Protein AF-A0A377BLM4-F1 (afdb_monomer_lite)

Foldseek 3Di:
DQDDCDDLVNDPPRDDDDDDDDDDDFDQFDCPVVVVVLVVVLVVVLVPDVVSVVVVVVSVVCVVCVVCPVPDDPDPVVVVVVVVVVQVVVLVVQQVVCVVVVHDRDPGPVVDDPPDDDDDVVVVSVVVSVVSSVVCCVVPPGDGGDDDD

Secondary structure (DSSP, 8-state):
----S-SGGGSTTPPPP---PPP----S---TTTHHHHHHHHHHHHTT-HHHHHHHHHHHHHHHHGGGTT-----HHHHHHHHHHHHHHHHHHHHHHHHHHTPPPPSSGGGS-TTPPPP-HHHHHHHHHHHHHHHHHHHSPPPPPPPP-

pLDDT: mean 85.93, std 12.19, range [35.53, 95.88]

InterPro domains:
  IPR020992 Tail specific protease, C-terminal [PF11818] (4-134)

Radius of gyration: 22.83 Å; chains: 1; bounding box: 49×52×57 Å

Structure (mmCIF, N/CA/C/O backbone):
data_AF-A0A377BLM4-F1
#
_entry.id   AF-A0A377BLM4-F1
#
loop_
_atom_site.group_PDB
_atom_site.id
_atom_site.type_symbol
_atom_site.label_atom_id
_atom_site.label_alt_id
_atom_site.label_comp_id
_atom_site.label_asym_id
_atom_site.label_entity_id
_atom_site.label_seq_id
_atom_site.pdbx_PDB_ins_code
_atom_site.Cartn_x
_atom_site.Cartn_y
_atom_site.Cartn_z
_atom_site.occupancy
_atom_site.B_iso_or_equiv
_atom_site.auth_seq_id
_atom_site.auth_comp_id
_atom_site.auth_asym_id
_atom_site.auth_atom_id
_atom_site.pdbx_PDB_model_num
ATOM 1 N N . MET A 1 1 ? -7.729 -13.837 -8.076 1.00 35.53 1 MET A N 1
ATOM 2 C CA . MET A 1 1 ? -6.977 -14.165 -6.842 1.00 35.53 1 MET A CA 1
ATOM 3 C C . MET A 1 1 ? -5.563 -13.573 -6.933 1.00 35.53 1 MET A C 1
ATOM 5 O O . MET A 1 1 ? -4.773 -14.020 -7.760 1.00 35.53 1 MET A O 1
ATOM 9 N N . LYS A 1 2 ? -5.269 -12.500 -6.180 1.00 42.66 2 LYS A N 1
ATOM 10 C CA . LYS A 1 2 ? -3.973 -11.782 -6.184 1.00 42.66 2 LYS A CA 1
ATOM 11 C C . LYS A 1 2 ? -2.863 -12.707 -5.643 1.00 42.66 2 LYS A C 1
ATOM 13 O O . LYS A 1 2 ? -2.827 -12.991 -4.448 1.00 42.66 2 LYS A O 1
ATOM 18 N N . LYS A 1 3 ? -1.975 -13.226 -6.501 1.00 48.44 3 LYS A N 1
ATOM 19 C CA . LYS A 1 3 ? -0.894 -14.145 -6.089 1.00 48.44 3 LYS A CA 1
ATOM 20 C C . LYS A 1 3 ? 0.294 -13.365 -5.496 1.00 48.44 3 LYS A C 1
ATOM 22 O O . LYS A 1 3 ? 1.266 -13.095 -6.196 1.00 48.44 3 LYS A O 1
ATOM 27 N N . ARG A 1 4 ? 0.243 -13.030 -4.197 1.00 60.12 4 ARG A N 1
ATOM 28 C CA . ARG A 1 4 ? 1.479 -12.872 -3.391 1.00 60.12 4 ARG A CA 1
ATOM 29 C C . ARG A 1 4 ? 2.261 -14.187 -3.508 1.00 60.12 4 ARG A C 1
ATOM 31 O O . ARG A 1 4 ? 1.607 -15.211 -3.532 1.00 60.12 4 ARG A O 1
ATOM 38 N N . LYS A 1 5 ? 3.594 -14.177 -3.623 1.00 59.72 5 LYS A N 1
ATOM 39 C CA . LYS A 1 5 ? 4.438 -15.391 -3.787 1.00 59.72 5 LYS A CA 1
ATOM 40 C C . LYS A 1 5 ? 5.220 -15.770 -2.519 1.00 59.72 5 LYS A C 1
ATOM 42 O O . LYS A 1 5 ? 6.204 -16.486 -2.592 1.00 59.72 5 LYS A O 1
ATOM 47 N N . ARG A 1 6 ? 4.829 -15.197 -1.381 1.00 64.75 6 ARG A N 1
ATOM 48 C CA . ARG A 1 6 ? 5.429 -15.422 -0.063 1.00 64.75 6 ARG A CA 1
ATOM 49 C C . ARG A 1 6 ? 4.307 -15.656 0.940 1.00 64.75 6 ARG A C 1
ATOM 51 O O . ARG A 1 6 ? 3.298 -14.943 0.874 1.00 64.75 6 ARG A O 1
ATOM 58 N N . GLY A 1 7 ? 4.498 -16.625 1.824 1.00 81.38 7 GLY A N 1
ATOM 59 C CA . GLY A 1 7 ? 3.554 -17.040 2.859 1.00 81.38 7 GLY A CA 1
ATOM 60 C C . GLY A 1 7 ? 3.468 -18.561 2.941 1.00 81.38 7 GLY A C 1
ATOM 61 O O . GLY A 1 7 ? 3.694 -19.228 1.939 1.00 81.38 7 GLY A O 1
ATOM 62 N N . GLU A 1 8 ? 3.087 -19.069 4.110 1.00 83.06 8 GLU A N 1
ATOM 63 C CA . GLU A 1 8 ? 3.039 -20.498 4.461 1.00 83.06 8 GLU A CA 1
ATOM 64 C C . GLU A 1 8 ? 2.342 -21.372 3.408 1.00 83.06 8 GLU A C 1
ATOM 66 O O . GLU A 1 8 ? 2.814 -22.446 3.071 1.00 83.06 8 GLU A O 1
ATOM 71 N N . LYS A 1 9 ? 1.299 -20.849 2.756 1.00 83.62 9 LYS A N 1
ATOM 72 C CA . LYS A 1 9 ? 0.590 -21.528 1.658 1.00 83.62 9 LYS A CA 1
ATOM 73 C C . LYS A 1 9 ? 1.419 -21.843 0.395 1.00 83.62 9 LYS A C 1
ATOM 75 O O . LYS A 1 9 ? 0.869 -22.425 -0.535 1.00 83.62 9 LYS A O 1
ATOM 80 N N . PHE A 1 10 ? 2.648 -21.338 0.281 1.00 81.44 10 PHE A N 1
ATOM 81 C CA . PHE A 1 10 ? 3.560 -21.591 -0.845 1.00 81.44 10 PHE A CA 1
ATOM 82 C C . PHE A 1 10 ? 4.774 -22.429 -0.457 1.00 81.44 10 PHE A C 1
ATOM 84 O O . PHE A 1 10 ? 5.587 -22.709 -1.333 1.00 81.44 10 PHE A O 1
ATOM 91 N N . GLU A 1 11 ? 4.911 -22.773 0.822 1.00 83.69 11 GLU A N 1
ATOM 92 C CA . GLU A 1 11 ? 5.970 -23.661 1.281 1.00 83.69 11 GLU A CA 1
ATOM 93 C C . GLU A 1 11 ? 5.622 -25.108 0.930 1.00 83.69 11 GLU A C 1
ATOM 95 O O . GLU A 1 11 ? 4.450 -25.505 0.898 1.00 83.69 11 GLU A O 1
ATOM 100 N N . ASP A 1 12 ? 6.653 -25.900 0.658 1.00 82.88 12 ASP A N 1
ATOM 101 C CA . ASP A 1 12 ? 6.478 -27.306 0.327 1.00 82.88 12 ASP A CA 1
ATOM 102 C C . ASP A 1 12 ? 5.963 -28.080 1.548 1.00 82.88 12 ASP A C 1
ATOM 104 O O . ASP A 1 12 ? 6.474 -27.944 2.659 1.00 82.88 12 ASP A O 1
ATOM 108 N N . ASN A 1 13 ? 4.953 -28.928 1.327 1.00 85.44 13 ASN A N 1
ATOM 109 C CA . ASN A 1 13 ? 4.297 -29.738 2.361 1.00 85.44 13 ASN A CA 1
ATOM 110 C C . ASN A 1 13 ? 3.667 -28.931 3.514 1.00 85.44 13 ASN A C 1
ATOM 112 O O . ASN A 1 13 ? 3.535 -29.448 4.624 1.00 85.44 13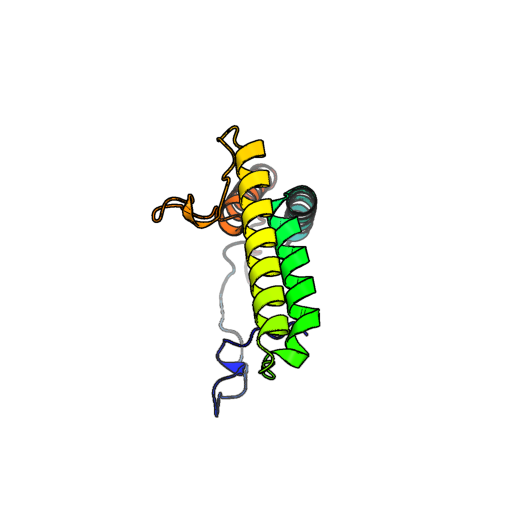 ASN A O 1
ATOM 116 N N . ALA A 1 14 ? 3.245 -27.689 3.259 1.00 88.94 14 ALA A N 1
ATOM 117 C CA . ALA A 1 14 ? 2.427 -26.944 4.210 1.00 88.94 14 ALA A CA 1
ATOM 118 C C . ALA A 1 14 ? 1.140 -27.721 4.543 1.00 88.94 14 ALA A C 1
ATOM 120 O O . ALA A 1 14 ? 0.436 -28.197 3.646 1.00 88.94 14 ALA A O 1
ATOM 121 N N . LEU A 1 15 ? 0.839 -27.857 5.837 1.00 90.12 15 LEU A N 1
ATOM 122 C CA . LEU A 1 15 ? -0.367 -28.545 6.292 1.00 90.12 15 LEU A CA 1
ATOM 123 C C . LEU A 1 15 ? -1.624 -27.792 5.828 1.00 90.12 15 LEU A C 1
ATOM 125 O O . LEU A 1 15 ? -1.610 -26.558 5.739 1.00 90.12 15 LEU A O 1
ATOM 129 N N . PRO A 1 16 ? -2.724 -28.507 5.526 1.00 91.12 16 PRO A N 1
ATOM 130 C CA . PRO A 1 16 ? -3.987 -27.851 5.242 1.00 91.12 16 PRO A CA 1
ATOM 131 C C . PRO A 1 16 ? -4.451 -27.077 6.475 1.00 91.12 16 PRO A C 1
ATOM 133 O O . PRO A 1 16 ? -4.251 -27.498 7.613 1.00 91.12 16 PRO A O 1
ATOM 136 N N . TRP A 1 17 ? -5.095 -25.942 6.229 1.00 94.38 17 TRP A N 1
ATOM 137 C CA . TRP A 1 17 ? -5.802 -25.234 7.284 1.00 94.38 17 TRP A CA 1
ATOM 138 C C . TRP A 1 17 ? -6.970 -26.095 7.777 1.00 94.38 17 TRP A C 1
ATOM 140 O O . TRP A 1 17 ? -7.721 -26.628 6.959 1.00 94.38 17 TRP A O 1
ATOM 150 N N . ASP A 1 18 ? -7.118 -26.197 9.095 1.00 93.62 18 ASP A N 1
ATOM 151 C CA . ASP A 1 18 ? -8.226 -26.881 9.761 1.00 93.62 18 ASP A CA 1
ATOM 152 C C . ASP A 1 18 ? -8.733 -26.025 10.933 1.00 93.62 18 ASP A C 1
ATOM 154 O O . ASP A 1 18 ? -8.063 -25.083 11.372 1.00 93.62 18 ASP A O 1
ATOM 158 N N . SER A 1 19 ? -9.926 -26.332 11.431 1.00 94.44 19 SER A N 1
ATOM 159 C CA . SER A 1 19 ? -10.585 -25.610 12.517 1.00 94.44 19 SER A CA 1
ATOM 160 C C . SER A 1 19 ? -11.095 -26.556 13.595 1.00 94.44 19 SER A C 1
ATOM 162 O O . SER A 1 19 ? -11.621 -27.622 13.295 1.00 94.44 19 SER A O 1
ATOM 164 N N . ILE A 1 20 ? -11.002 -26.117 14.848 1.00 93.88 20 ILE A N 1
ATOM 165 C CA . ILE A 1 20 ? -11.559 -26.796 16.023 1.00 93.88 20 ILE A CA 1
ATOM 166 C C . ILE A 1 20 ? -12.667 -25.944 16.651 1.00 93.88 20 ILE A C 1
ATOM 168 O O . ILE A 1 20 ? -12.821 -24.768 16.303 1.00 93.88 20 ILE A O 1
ATOM 172 N N . ASP A 1 21 ? -13.412 -26.521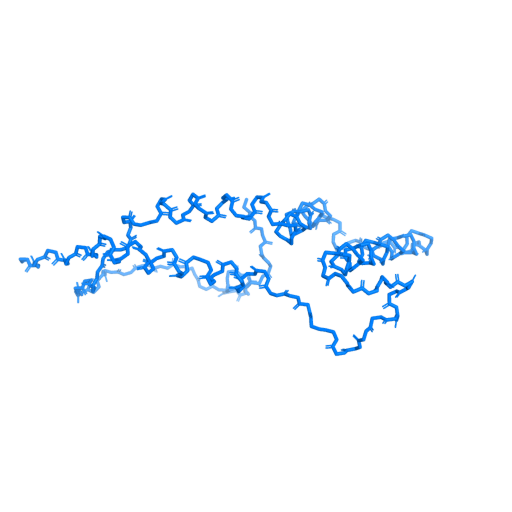 17.594 1.00 94.75 21 ASP A N 1
ATOM 173 C CA . ASP A 1 21 ? -14.439 -25.799 18.345 1.00 94.75 21 ASP A CA 1
ATOM 174 C C . ASP A 1 21 ? -13.866 -24.552 19.034 1.00 94.75 21 ASP A C 1
ATOM 176 O O . ASP A 1 21 ? -12.751 -24.548 19.566 1.00 94.75 21 ASP A O 1
ATOM 180 N N . ALA A 1 22 ? -14.642 -23.468 19.015 1.00 94.44 22 ALA A N 1
ATOM 181 C CA . ALA A 1 22 ? -14.227 -22.201 19.594 1.00 94.44 22 ALA A CA 1
ATOM 182 C C . ALA A 1 22 ? -14.093 -22.304 21.120 1.00 94.44 22 ALA A C 1
ATOM 184 O O . ALA A 1 22 ? -14.942 -22.877 21.802 1.00 94.44 22 ALA A O 1
ATOM 185 N N . ALA A 1 23 ? -13.050 -21.679 21.665 1.00 93.50 23 ALA A N 1
ATOM 186 C CA . ALA A 1 23 ? -12.916 -21.523 23.106 1.00 93.50 23 ALA A CA 1
ATOM 187 C C . ALA A 1 23 ? -14.007 -20.594 23.664 1.00 93.50 23 ALA A C 1
ATOM 189 O O . ALA A 1 23 ? -14.500 -19.701 22.974 1.00 93.50 23 ALA A O 1
ATOM 190 N N . THR A 1 24 ? -14.337 -20.751 24.944 1.00 94.38 24 THR A N 1
ATOM 191 C CA . THR A 1 24 ? -15.194 -19.796 25.653 1.00 94.38 24 THR A CA 1
ATOM 192 C C . THR A 1 24 ? -14.398 -18.526 25.954 1.00 94.38 24 THR A C 1
ATOM 194 O O . THR A 1 24 ? -13.455 -18.554 26.743 1.00 94.38 24 THR A O 1
ATOM 197 N N . TYR A 1 25 ? -14.774 -17.403 25.343 1.00 91.62 25 TYR A N 1
ATOM 198 C CA . TYR A 1 25 ? -14.197 -16.084 25.610 1.00 91.62 25 TYR A CA 1
ATOM 199 C C . TYR A 1 25 ? -15.279 -15.003 25.561 1.00 91.62 25 TYR A C 1
ATOM 201 O O . TYR A 1 25 ? -16.330 -15.179 24.945 1.00 91.62 25 TYR A O 1
ATOM 209 N N . VAL A 1 26 ? -15.004 -13.863 26.192 1.00 90.75 26 VAL A N 1
ATOM 210 C CA . VAL A 1 26 ? -15.844 -12.664 26.105 1.00 90.75 26 VAL A CA 1
ATOM 211 C C . VAL A 1 26 ? -15.092 -11.637 25.266 1.00 90.75 26 VAL A C 1
ATOM 213 O O . VAL A 1 26 ? -13.915 -11.374 25.511 1.00 90.75 26 VAL A O 1
ATOM 216 N N . LYS A 1 27 ? -15.749 -11.083 24.245 1.00 89.19 27 LYS A N 1
ATOM 217 C CA . LYS A 1 27 ? -15.177 -10.005 23.422 1.00 89.19 27 LYS A CA 1
ATOM 218 C C . LYS A 1 27 ? -14.938 -8.773 24.295 1.00 89.19 27 LYS A C 1
ATOM 220 O O . LYS A 1 27 ? -15.755 -8.498 25.155 1.00 89.19 27 LYS A O 1
ATOM 225 N N . SER A 1 28 ? -13.865 -8.016 24.082 1.00 87.94 28 SER A N 1
ATOM 226 C CA . SER A 1 28 ? -13.623 -6.765 24.825 1.00 87.94 28 SER A CA 1
ATOM 227 C C . SER A 1 28 ? -14.422 -5.574 24.283 1.00 87.94 28 SER A C 1
ATOM 229 O O . SER A 1 28 ? -14.665 -4.616 25.010 1.00 87.94 28 SER A O 1
ATOM 231 N N . GLY A 1 29 ? -14.843 -5.640 23.021 1.00 82.94 29 GLY A N 1
ATOM 232 C CA . GLY A 1 29 ? -15.643 -4.630 22.341 1.00 82.94 29 GLY A CA 1
ATOM 233 C C . GLY A 1 29 ? -15.978 -5.074 20.921 1.00 82.94 29 GLY A C 1
ATOM 234 O O . GLY A 1 29 ? -15.545 -6.147 20.483 1.00 82.94 29 GLY A O 1
ATOM 235 N N . ASP A 1 30 ? -16.745 -4.248 20.213 1.00 85.44 30 ASP A N 1
ATOM 236 C CA . ASP A 1 30 ? -17.102 -4.473 18.816 1.00 85.44 30 ASP A CA 1
ATOM 237 C C . ASP A 1 30 ? -16.749 -3.258 17.948 1.00 85.44 30 ASP A C 1
ATOM 239 O O . ASP A 1 30 ? -17.192 -2.138 18.206 1.00 85.44 30 ASP A O 1
ATOM 243 N N . LEU A 1 31 ? -15.933 -3.492 16.919 1.00 87.38 31 LEU A N 1
ATOM 244 C CA . LEU A 1 31 ? -15.486 -2.481 15.961 1.00 87.38 31 LEU A CA 1
ATOM 245 C C . LEU A 1 31 ? -16.206 -2.596 14.612 1.00 87.38 31 LEU A C 1
ATOM 247 O O . LEU A 1 31 ? -16.012 -1.735 13.750 1.00 87.38 31 LEU A O 1
ATOM 251 N N . THR A 1 32 ? -17.047 -3.617 14.399 1.00 88.06 32 THR A N 1
ATOM 252 C CA . THR A 1 32 ? -17.710 -3.828 13.100 1.00 88.06 32 THR A CA 1
ATOM 253 C C . THR A 1 32 ? -18.627 -2.666 12.731 1.00 88.06 32 THR A C 1
ATOM 255 O O . THR A 1 32 ? -18.834 -2.387 11.554 1.00 88.06 32 THR A O 1
ATOM 258 N N . ALA A 1 33 ? -19.145 -1.943 13.728 1.00 87.38 33 ALA A N 1
ATOM 259 C CA . ALA A 1 33 ? -19.958 -0.749 13.516 1.00 87.38 33 ALA A CA 1
ATOM 260 C C . ALA A 1 33 ? -19.182 0.404 12.846 1.00 87.38 33 ALA A C 1
ATOM 262 O O . ALA A 1 33 ? -19.787 1.226 12.157 1.00 87.38 33 ALA A O 1
ATOM 263 N N . PHE A 1 34 ? -17.857 0.470 13.024 1.00 89.25 34 PHE A N 1
ATOM 264 C CA . PHE A 1 34 ? -17.009 1.533 12.473 1.00 89.25 34 PHE A CA 1
ATOM 265 C C . PHE A 1 34 ? -16.427 1.185 11.098 1.00 89.25 34 PHE A C 1
ATOM 267 O O . PHE A 1 34 ? -16.075 2.087 10.338 1.00 89.25 34 PHE A O 1
ATOM 274 N N . GLU A 1 35 ? -16.354 -0.105 10.750 1.00 90.94 35 GLU A N 1
ATOM 275 C CA . GLU A 1 35 ? -15.734 -0.595 9.512 1.00 90.94 35 GLU A CA 1
ATOM 276 C C . GLU A 1 35 ? -16.249 0.102 8.234 1.00 90.94 35 GLU A C 1
ATOM 278 O O . GLU A 1 35 ? -15.413 0.552 7.446 1.00 90.94 35 GLU A O 1
ATOM 283 N N . PRO A 1 36 ? -17.569 0.280 8.004 1.00 93.38 36 PRO A N 1
ATOM 284 C CA . PRO A 1 36 ? -18.052 0.879 6.758 1.00 93.38 36 PRO A CA 1
ATOM 285 C C . PRO A 1 36 ? -17.629 2.343 6.590 1.00 93.38 36 PRO A C 1
ATOM 287 O O . PRO A 1 36 ? -17.345 2.789 5.476 1.00 93.38 36 PRO A O 1
ATOM 290 N N . GLU A 1 37 ? -17.591 3.094 7.693 1.00 91.94 37 GLU A N 1
ATOM 291 C CA . GLU A 1 37 ? -17.218 4.508 7.696 1.00 91.94 37 GLU A CA 1
ATOM 292 C C . GLU A 1 37 ? -15.707 4.665 7.498 1.00 91.94 37 GLU A C 1
ATOM 294 O O . GLU A 1 37 ? -15.283 5.391 6.598 1.00 91.94 37 GLU A O 1
ATOM 299 N N . LEU A 1 38 ? -14.901 3.887 8.231 1.00 92.94 38 LEU A N 1
ATOM 300 C CA . LEU A 1 38 ? -13.445 3.846 8.061 1.00 92.94 38 LEU A CA 1
ATOM 301 C C . LEU A 1 38 ? -13.050 3.453 6.636 1.00 92.94 38 LEU A C 1
ATOM 303 O O . LEU A 1 38 ? -12.181 4.084 6.036 1.00 92.94 38 LEU A O 1
ATOM 307 N N . LEU A 1 39 ? -13.713 2.446 6.062 1.00 94.44 39 LEU A N 1
ATOM 308 C CA . LEU A 1 39 ? -13.435 1.984 4.706 1.00 94.44 39 LEU A CA 1
ATOM 309 C C . LEU A 1 39 ? -13.779 3.049 3.658 1.00 94.44 39 LEU A C 1
ATOM 311 O O . LEU A 1 39 ? -13.045 3.222 2.683 1.00 94.44 39 LEU A O 1
ATOM 315 N N . LYS A 1 40 ? -14.889 3.773 3.837 1.00 95.62 40 LYS A N 1
ATOM 316 C CA . LYS A 1 40 ? -15.286 4.860 2.937 1.00 95.62 40 LYS A CA 1
ATOM 317 C C . LYS A 1 40 ? -14.269 6.001 2.961 1.00 95.62 40 LYS A C 1
ATOM 319 O O . LYS A 1 40 ? -13.830 6.430 1.893 1.00 95.62 40 LYS A O 1
ATOM 324 N N . GLU A 1 41 ? -13.890 6.467 4.148 1.00 94.56 41 GLU A N 1
ATOM 325 C CA . GLU A 1 41 ? -12.939 7.571 4.304 1.00 94.56 41 GLU A CA 1
ATOM 326 C C . GLU A 1 41 ? -11.539 7.181 3.806 1.00 94.56 41 GLU A C 1
ATOM 328 O O . GLU A 1 41 ? -10.930 7.927 3.036 1.00 94.56 41 GLU A O 1
ATOM 333 N N . HIS A 1 42 ? -11.083 5.965 4.125 1.00 95.75 42 HIS A N 1
ATOM 334 C CA . HIS A 1 42 ? -9.853 5.385 3.584 1.00 95.75 42 HIS A CA 1
ATOM 335 C C . HIS A 1 42 ? -9.842 5.392 2.051 1.00 95.75 42 HIS A C 1
ATOM 337 O O . HIS A 1 42 ? -8.942 5.958 1.429 1.00 95.75 42 HIS A O 1
ATOM 343 N N . ASN A 1 43 ? -10.880 4.827 1.422 1.00 94.50 43 ASN A N 1
ATOM 344 C CA . ASN A 1 43 ? -10.985 4.765 -0.036 1.00 94.50 43 ASN A CA 1
ATOM 345 C C . ASN A 1 43 ? -10.989 6.161 -0.677 1.00 94.50 43 ASN A C 1
ATOM 347 O O . ASN A 1 43 ? -10.386 6.359 -1.733 1.00 94.50 43 ASN A O 1
ATOM 351 N N . ALA A 1 44 ? -11.641 7.139 -0.044 1.00 95.56 44 ALA A N 1
ATOM 352 C CA . ALA A 1 44 ? -11.670 8.514 -0.529 1.00 95.56 44 ALA A CA 1
ATOM 353 C C . ALA A 1 44 ? -10.292 9.198 -0.459 1.00 95.56 44 ALA A C 1
ATOM 355 O O . ALA A 1 44 ? -9.965 9.988 -1.352 1.00 95.56 44 ALA A O 1
ATOM 356 N N . ARG A 1 45 ? -9.483 8.895 0.566 1.00 94.69 45 ARG A N 1
ATOM 357 C CA . ARG A 1 45 ? -8.116 9.418 0.719 1.00 94.69 45 ARG A CA 1
ATOM 358 C C . ARG A 1 45 ? -7.149 8.797 -0.277 1.00 94.69 45 ARG A C 1
ATOM 360 O O . ARG A 1 45 ? -6.549 9.530 -1.062 1.00 94.69 45 ARG A O 1
ATOM 367 N N . ILE A 1 46 ? -7.065 7.467 -0.328 1.00 93.94 46 ILE A N 1
ATOM 368 C CA . ILE A 1 46 ? -6.124 6.776 -1.226 1.00 93.94 46 ILE A CA 1
ATOM 369 C C . ILE A 1 46 ? -6.423 7.040 -2.707 1.00 93.94 46 ILE A C 1
ATOM 371 O O . ILE A 1 46 ? -5.527 6.969 -3.543 1.00 93.94 46 ILE A O 1
ATOM 375 N N . ALA A 1 47 ? -7.674 7.370 -3.056 1.00 93.12 47 ALA A N 1
ATOM 376 C CA . ALA A 1 47 ? -8.036 7.753 -4.418 1.00 93.12 47 ALA A CA 1
ATOM 377 C C . ALA A 1 47 ? -7.424 9.100 -4.837 1.00 93.12 47 ALA A C 1
ATOM 379 O O . ALA A 1 47 ? -7.193 9.324 -6.026 1.00 93.12 47 ALA A O 1
ATOM 380 N N . LYS A 1 48 ? -7.165 10.000 -3.881 1.00 93.44 48 LYS A N 1
ATOM 381 C CA . LYS A 1 48 ? -6.573 11.326 -4.114 1.00 93.44 48 LYS A CA 1
ATOM 382 C C . LYS A 1 48 ? -5.061 11.340 -3.901 1.00 93.44 48 LYS A C 1
ATOM 384 O O . LYS A 1 48 ? -4.398 12.218 -4.445 1.00 93.44 48 LYS A O 1
ATOM 389 N N . ASP A 1 49 ? -4.535 10.397 -3.125 1.00 92.94 49 ASP A N 1
ATOM 390 C CA . ASP A 1 49 ? -3.113 10.307 -2.813 1.00 92.94 49 ASP A CA 1
ATOM 391 C C . ASP A 1 49 ? -2.293 9.838 -4.037 1.00 92.94 49 ASP A C 1
ATOM 393 O O . ASP A 1 49 ? -2.492 8.720 -4.531 1.00 92.94 49 ASP A O 1
ATOM 397 N N . PRO A 1 50 ? -1.344 10.655 -4.535 1.00 92.00 50 PRO A N 1
ATOM 398 C CA . PRO A 1 50 ? -0.499 10.276 -5.663 1.00 92.00 50 PRO A CA 1
ATOM 399 C C . PRO A 1 50 ? 0.373 9.037 -5.404 1.00 92.00 50 PRO A C 1
ATOM 401 O O . PRO A 1 50 ? 0.652 8.288 -6.341 1.00 92.00 50 PRO A O 1
ATOM 404 N N . GLU A 1 51 ? 0.800 8.789 -4.162 1.00 91.50 51 GLU A N 1
ATOM 405 C CA . GLU A 1 51 ? 1.603 7.613 -3.809 1.00 91.50 51 GLU A CA 1
ATOM 406 C C . GLU A 1 51 ? 0.777 6.331 -3.952 1.00 91.50 51 GLU A C 1
ATOM 408 O O . GLU A 1 51 ? 1.214 5.374 -4.596 1.00 91.50 51 GLU A O 1
ATOM 413 N N . PHE A 1 52 ? -0.468 6.333 -3.468 1.00 92.81 52 PHE A N 1
ATOM 414 C CA . PHE A 1 52 ? -1.382 5.207 -3.673 1.00 92.81 52 PHE A CA 1
ATOM 415 C C . PHE A 1 52 ? -1.753 5.021 -5.144 1.00 92.81 52 PHE A C 1
ATOM 417 O O . PHE A 1 52 ? -1.803 3.886 -5.622 1.00 92.81 52 PHE A O 1
ATOM 424 N N . GLN A 1 53 ? -1.953 6.101 -5.902 1.00 92.69 53 GLN A N 1
ATOM 425 C CA . GLN A 1 53 ? -2.172 5.999 -7.348 1.00 92.69 53 GLN A CA 1
ATOM 426 C C . GLN A 1 53 ? -0.974 5.354 -8.064 1.00 92.69 53 GLN A C 1
ATOM 428 O O . GLN A 1 53 ? -1.164 4.507 -8.943 1.00 92.69 53 GLN A O 1
ATOM 433 N N . ASN A 1 54 ? 0.254 5.704 -7.676 1.00 90.75 54 ASN A N 1
ATOM 434 C CA . ASN A 1 54 ? 1.472 5.094 -8.209 1.00 90.75 54 ASN A CA 1
ATOM 435 C C . ASN A 1 54 ? 1.575 3.609 -7.837 1.00 90.75 54 ASN A C 1
ATOM 437 O O . ASN A 1 54 ? 1.840 2.784 -8.714 1.00 90.75 54 ASN A O 1
ATOM 441 N N . ILE A 1 55 ? 1.246 3.244 -6.595 1.00 91.50 55 ILE A N 1
ATOM 442 C CA . ILE A 1 55 ? 1.155 1.844 -6.159 1.00 91.50 55 ILE A CA 1
ATOM 443 C C . ILE A 1 55 ? 0.130 1.070 -7.001 1.00 91.50 55 ILE A C 1
ATOM 445 O O . ILE A 1 55 ? 0.401 -0.051 -7.435 1.00 91.50 55 ILE A O 1
ATOM 449 N N . MET A 1 56 ? -1.041 1.647 -7.290 1.00 90.19 56 MET A N 1
ATOM 450 C CA . MET A 1 56 ? -2.058 0.984 -8.118 1.00 90.19 56 MET A CA 1
ATOM 451 C C . MET A 1 56 ? -1.582 0.774 -9.561 1.00 90.19 56 MET A C 1
ATOM 453 O O . MET A 1 56 ? -1.811 -0.299 -10.130 1.00 90.19 56 MET A O 1
ATOM 457 N N . LYS A 1 57 ? -0.868 1.750 -10.140 1.00 90.75 57 LYS A N 1
ATOM 458 C CA . LYS A 1 57 ? -0.217 1.605 -11.454 1.00 90.75 57 LYS A CA 1
ATOM 459 C C . LYS A 1 57 ? 0.837 0.496 -11.435 1.00 90.75 57 LYS A C 1
ATOM 461 O O . LYS A 1 57 ? 0.870 -0.318 -12.356 1.00 90.75 57 LYS A O 1
ATOM 466 N N . ASP A 1 58 ? 1.640 0.404 -10.378 1.00 88.88 58 ASP A N 1
ATOM 467 C CA . ASP A 1 58 ? 2.644 -0.655 -10.219 1.00 88.88 58 ASP A CA 1
ATOM 468 C C . ASP A 1 58 ? 2.020 -2.036 -10.080 1.00 88.88 58 ASP A C 1
ATOM 470 O O . ASP A 1 58 ? 2.473 -2.990 -10.713 1.00 88.88 58 ASP A O 1
ATOM 474 N N . ILE A 1 59 ? 0.933 -2.152 -9.318 1.00 89.31 59 ILE A N 1
ATOM 475 C CA . ILE A 1 59 ? 0.167 -3.395 -9.211 1.00 89.31 59 ILE A CA 1
ATOM 476 C C . ILE A 1 59 ? -0.366 -3.804 -10.589 1.00 89.31 59 ILE A C 1
ATOM 478 O O . ILE A 1 59 ? -0.290 -4.983 -10.947 1.00 89.31 59 ILE A O 1
ATOM 482 N N . ALA A 1 60 ? -0.888 -2.861 -11.378 1.00 91.06 60 ALA A N 1
ATOM 483 C CA . ALA A 1 60 ? -1.371 -3.132 -12.729 1.00 91.06 60 ALA A CA 1
ATOM 484 C C . ALA A 1 60 ? -0.234 -3.584 -13.661 1.00 91.06 60 ALA A C 1
ATOM 486 O O . ALA A 1 60 ? -0.355 -4.627 -14.311 1.00 91.06 60 ALA A O 1
ATOM 487 N N . ARG A 1 61 ? 0.898 -2.866 -13.659 1.00 88.31 61 ARG A N 1
ATOM 488 C CA . ARG A 1 61 ? 2.101 -3.204 -14.433 1.00 88.31 61 ARG A CA 1
ATOM 489 C C . ARG A 1 61 ? 2.631 -4.589 -14.065 1.00 88.31 61 ARG A C 1
ATOM 491 O O . ARG A 1 61 ? 2.832 -5.428 -14.941 1.00 88.31 61 ARG A O 1
ATOM 498 N N . PHE A 1 62 ? 2.783 -4.865 -12.772 1.00 86.56 62 PHE A N 1
ATOM 499 C CA . PHE A 1 62 ? 3.222 -6.164 -12.271 1.00 86.56 62 PHE A CA 1
ATOM 500 C C . PHE A 1 62 ? 2.273 -7.281 -12.706 1.00 86.56 62 PHE A C 1
ATOM 502 O O . PHE A 1 62 ? 2.721 -8.327 -13.171 1.00 86.56 62 PHE A O 1
ATOM 509 N N . ASN A 1 63 ? 0.960 -7.069 -12.599 1.00 87.12 63 ASN A N 1
ATOM 510 C CA . ASN A 1 63 ? -0.028 -8.066 -13.000 1.00 87.12 63 ASN A CA 1
ATOM 511 C C . ASN A 1 63 ? -0.000 -8.369 -14.503 1.00 87.12 63 ASN A C 1
ATOM 513 O O . ASN A 1 63 ? -0.233 -9.521 -14.865 1.00 87.12 63 ASN A O 1
ATOM 517 N N . ALA A 1 64 ? 0.294 -7.377 -15.348 1.00 88.75 64 ALA A N 1
ATOM 518 C CA . ALA A 1 64 ? 0.454 -7.557 -16.790 1.00 88.75 64 ALA A CA 1
ATOM 519 C C . ALA A 1 64 ? 1.768 -8.274 -17.152 1.00 88.75 64 ALA A C 1
ATOM 521 O O . ALA A 1 64 ? 1.808 -9.070 -18.086 1.00 88.75 64 ALA A O 1
ATOM 522 N N . MET A 1 65 ? 2.843 -8.028 -16.397 1.00 85.00 65 MET A N 1
ATOM 523 C CA . MET A 1 65 ? 4.169 -8.601 -16.663 1.00 85.00 65 MET A CA 1
ATOM 524 C C . MET A 1 65 ? 4.423 -9.944 -15.962 1.00 85.00 65 MET A C 1
ATOM 526 O O . MET A 1 65 ? 5.371 -10.649 -16.311 1.00 85.00 65 MET A O 1
ATOM 530 N N . LYS A 1 66 ? 3.587 -10.340 -14.991 1.00 84.19 66 LYS A N 1
ATOM 531 C CA . LYS A 1 66 ? 3.802 -11.536 -14.153 1.00 84.19 66 LYS A CA 1
ATOM 532 C C . LYS A 1 66 ? 4.000 -12.829 -14.956 1.00 84.19 66 LYS A C 1
ATOM 534 O O . LYS A 1 66 ? 4.727 -13.703 -14.487 1.00 84.19 66 LYS A O 1
ATOM 539 N N . ASP A 1 67 ? 3.363 -12.944 -16.122 1.00 81.00 67 ASP A N 1
ATOM 540 C CA . ASP A 1 67 ? 3.376 -14.155 -16.952 1.00 81.00 67 ASP A CA 1
ATOM 541 C C . ASP A 1 67 ? 4.731 -14.333 -17.652 1.00 81.00 67 ASP A C 1
ATOM 543 O O . ASP A 1 67 ? 5.195 -15.453 -17.847 1.00 81.00 67 ASP A O 1
ATOM 547 N N . LYS A 1 68 ? 5.422 -13.223 -17.938 1.00 81.44 68 LYS A N 1
ATOM 548 C CA . LYS A 1 68 ? 6.771 -13.204 -18.519 1.00 81.44 68 LYS A CA 1
ATOM 549 C C . LYS A 1 68 ? 7.877 -13.121 -17.465 1.00 81.44 68 LYS A C 1
ATOM 551 O O . LYS A 1 68 ? 9.045 -13.106 -17.818 1.00 81.44 68 LYS A O 1
ATOM 556 N N . ARG A 1 69 ? 7.549 -13.117 -16.165 1.00 76.25 69 ARG A N 1
ATOM 557 C CA . ARG A 1 69 ? 8.533 -12.917 -15.080 1.00 76.25 69 ARG A CA 1
ATOM 558 C C . ARG A 1 69 ? 9.681 -13.933 -15.088 1.00 76.25 69 ARG A C 1
ATOM 560 O O . ARG A 1 69 ? 10.778 -13.597 -14.662 1.00 76.25 69 ARG A O 1
ATOM 567 N N . ASN A 1 70 ? 9.423 -15.163 -15.527 1.00 81.62 70 ASN A N 1
ATOM 568 C CA . ASN A 1 70 ? 10.432 -16.225 -15.569 1.00 81.62 70 ASN A CA 1
ATOM 569 C C . ASN A 1 70 ? 11.143 -16.319 -16.935 1.00 81.62 70 ASN A C 1
ATOM 571 O O . ASN A 1 70 ? 11.943 -17.227 -17.135 1.00 81.62 70 ASN A O 1
ATOM 575 N N . ILE A 1 71 ? 10.836 -15.423 -17.878 1.00 84.44 71 ILE A N 1
ATOM 576 C CA . ILE A 1 71 ? 11.376 -15.421 -19.238 1.00 84.44 71 ILE A CA 1
ATOM 577 C C . ILE A 1 71 ? 12.099 -14.092 -19.437 1.00 84.44 71 ILE A C 1
ATOM 579 O O . ILE A 1 71 ? 11.471 -13.052 -19.621 1.00 84.44 71 ILE A O 1
ATOM 583 N N . VAL A 1 72 ? 13.428 -14.126 -19.390 1.00 86.56 72 VAL A N 1
ATOM 584 C CA . VAL A 1 72 ? 14.265 -12.937 -19.582 1.00 86.56 72 VAL A CA 1
ATOM 585 C C . VAL A 1 72 ? 14.760 -12.905 -21.025 1.00 86.56 72 VAL A C 1
ATOM 587 O O . VAL A 1 72 ? 15.271 -13.902 -21.534 1.00 86.56 72 VAL A O 1
ATOM 590 N N . SER A 1 73 ? 14.610 -11.759 -21.692 1.00 86.44 73 SER A N 1
ATOM 591 C CA . SER A 1 73 ? 15.182 -11.549 -23.025 1.00 86.44 73 SER A CA 1
ATOM 592 C C . SER A 1 73 ? 16.711 -11.544 -22.956 1.00 86.44 73 SER A C 1
ATOM 594 O O . SER A 1 73 ? 17.292 -10.841 -22.132 1.00 86.44 73 SER A O 1
ATOM 596 N N . LEU A 1 74 ? 17.368 -12.283 -23.852 1.00 90.81 74 LEU A N 1
ATOM 597 C CA . LEU A 1 74 ? 18.828 -12.251 -24.027 1.00 90.81 74 LEU A CA 1
ATOM 598 C C . LEU A 1 74 ? 19.281 -11.187 -25.041 1.00 90.81 74 LEU A C 1
ATOM 600 O O . LEU A 1 74 ? 20.472 -11.044 -25.305 1.00 90.81 74 LEU A O 1
ATOM 604 N N . ASN A 1 75 ? 18.341 -10.440 -25.628 1.00 94.38 75 ASN A N 1
ATOM 605 C CA . ASN A 1 75 ? 18.666 -9.354 -26.540 1.00 94.38 75 ASN A CA 1
ATOM 606 C C . ASN A 1 75 ? 19.070 -8.107 -25.741 1.00 94.38 75 ASN A C 1
ATOM 608 O O . ASN A 1 75 ? 18.256 -7.551 -25.000 1.00 94.38 75 ASN A O 1
ATOM 612 N N . TYR A 1 76 ? 20.311 -7.659 -25.939 1.00 92.38 76 TYR A N 1
ATOM 613 C CA . TYR A 1 76 ? 20.869 -6.487 -25.269 1.00 92.38 76 TYR A CA 1
ATOM 614 C C . TYR A 1 76 ? 20.007 -5.231 -25.453 1.00 92.38 76 TYR A C 1
ATOM 616 O O . TYR A 1 76 ? 19.638 -4.612 -24.462 1.00 92.38 76 TYR A O 1
ATOM 624 N N . ALA A 1 77 ? 19.604 -4.903 -26.685 1.00 94.38 77 ALA A N 1
ATOM 625 C CA . ALA A 1 77 ? 18.828 -3.695 -26.973 1.00 94.38 77 ALA A CA 1
ATOM 626 C C . ALA A 1 77 ? 17.448 -3.706 -26.291 1.00 94.38 77 ALA A C 1
ATOM 628 O O . ALA A 1 77 ? 16.947 -2.669 -25.863 1.00 94.38 77 ALA A O 1
ATOM 629 N N . VAL A 1 78 ? 16.832 -4.887 -26.149 1.00 91.44 78 VAL A N 1
ATOM 630 C CA . VAL A 1 78 ? 15.564 -5.035 -25.414 1.00 91.44 78 VAL A CA 1
ATOM 631 C C . VAL A 1 78 ? 15.775 -4.797 -23.918 1.00 91.44 78 VAL A C 1
ATOM 633 O O . VAL A 1 78 ? 15.000 -4.069 -23.308 1.00 91.44 78 VAL A O 1
ATOM 636 N N . ARG A 1 79 ? 16.834 -5.368 -23.334 1.00 91.81 79 ARG A N 1
ATOM 637 C CA . ARG A 1 79 ? 17.152 -5.212 -21.904 1.00 91.81 79 ARG A CA 1
ATOM 638 C C . ARG A 1 79 ? 17.579 -3.789 -21.550 1.00 91.81 79 ARG A C 1
ATOM 640 O O . ARG A 1 79 ? 17.173 -3.277 -20.515 1.00 91.81 79 ARG A O 1
ATOM 647 N N . GLU A 1 80 ? 18.359 -3.149 -22.412 1.00 92.69 80 GLU A N 1
ATOM 648 C CA . GLU A 1 80 ? 18.751 -1.746 -22.267 1.00 92.69 80 GLU A CA 1
ATOM 649 C C . GLU A 1 80 ? 17.521 -0.832 -22.292 1.00 92.69 80 GLU A C 1
ATOM 651 O O . GLU A 1 80 ? 17.367 0.022 -21.423 1.00 92.69 80 GLU A O 1
ATOM 656 N N . LYS A 1 81 ? 16.590 -1.067 -23.226 1.00 93.50 81 LYS A N 1
ATOM 657 C CA . LYS A 1 81 ? 15.326 -0.327 -23.284 1.00 93.50 81 LYS A CA 1
ATOM 658 C C . LYS A 1 81 ? 14.486 -0.507 -22.014 1.00 93.50 81 LYS A C 1
ATOM 660 O O . LYS A 1 81 ? 14.010 0.487 -21.480 1.00 93.50 81 LYS A O 1
ATOM 665 N N . GLU A 1 82 ? 14.322 -1.739 -21.528 1.00 89.25 82 GLU A N 1
ATOM 666 C CA . GLU A 1 82 ? 13.578 -2.023 -20.288 1.00 89.25 82 GLU A CA 1
ATOM 667 C C . GLU A 1 82 ? 14.178 -1.290 -19.080 1.00 89.25 82 GLU A C 1
ATOM 669 O O . GLU A 1 82 ? 13.448 -0.647 -18.328 1.00 89.25 82 GLU A O 1
ATOM 674 N N . ASN A 1 83 ? 15.505 -1.335 -18.924 1.00 89.94 83 ASN A N 1
ATOM 675 C CA . ASN A 1 83 ? 16.192 -0.646 -17.833 1.00 89.94 83 ASN A CA 1
ATOM 676 C C . ASN A 1 83 ? 16.024 0.879 -17.931 1.00 89.94 83 ASN A C 1
ATOM 678 O O . ASN A 1 83 ? 15.686 1.522 -16.943 1.00 89.94 83 ASN A O 1
ATOM 682 N N . ASN A 1 84 ? 16.189 1.454 -19.126 1.00 92.00 84 ASN A N 1
ATOM 683 C CA . ASN A 1 84 ? 16.023 2.893 -19.338 1.00 92.00 84 ASN A CA 1
ATOM 684 C C . ASN A 1 84 ? 14.582 3.355 -19.058 1.00 92.00 84 ASN A C 1
ATOM 686 O O . ASN A 1 84 ? 14.375 4.441 -18.518 1.00 92.00 84 ASN A O 1
ATOM 690 N N . GLU A 1 85 ? 13.577 2.543 -19.407 1.00 91.38 85 GLU A N 1
ATOM 691 C CA . GLU A 1 85 ? 12.170 2.815 -19.085 1.00 91.38 85 GLU A CA 1
ATOM 692 C C . GLU A 1 85 ? 11.908 2.766 -17.571 1.00 91.38 85 GLU A C 1
ATOM 694 O O . GLU A 1 85 ? 11.165 3.604 -17.046 1.00 91.38 85 GLU A O 1
ATOM 699 N N . ASP A 1 86 ? 12.530 1.826 -16.856 1.00 89.44 86 ASP A N 1
ATOM 700 C CA . ASP A 1 86 ? 12.442 1.722 -15.397 1.00 89.44 86 ASP A CA 1
ATOM 701 C C . ASP A 1 86 ? 13.107 2.908 -14.694 1.00 89.44 86 ASP A C 1
ATOM 703 O O . ASP A 1 86 ? 12.487 3.528 -13.823 1.00 89.44 86 ASP A O 1
ATOM 707 N N . ASP A 1 87 ? 14.312 3.283 -15.121 1.00 90.12 87 ASP A N 1
ATOM 708 C CA . ASP A 1 87 ? 15.050 4.422 -14.577 1.00 90.12 87 ASP A CA 1
ATOM 709 C C . ASP A 1 87 ? 14.319 5.741 -14.844 1.00 90.12 87 ASP A C 1
ATOM 711 O O . ASP A 1 87 ? 14.152 6.553 -13.930 1.00 90.12 87 ASP A O 1
ATOM 715 N N . ALA A 1 88 ? 13.796 5.935 -16.060 1.00 91.62 88 ALA A N 1
ATOM 716 C CA . ALA A 1 88 ? 12.986 7.102 -16.402 1.00 91.62 88 ALA A CA 1
ATOM 717 C C . ALA A 1 88 ? 11.703 7.168 -15.560 1.00 91.62 88 ALA A C 1
ATOM 719 O O . ALA A 1 88 ? 11.341 8.236 -15.062 1.00 91.62 88 ALA A O 1
ATOM 720 N N . THR A 1 89 ? 11.037 6.028 -15.344 1.00 90.31 89 THR A N 1
ATOM 721 C CA . THR A 1 89 ? 9.838 5.955 -14.498 1.00 90.31 89 THR A CA 1
ATOM 722 C C . THR A 1 89 ? 10.166 6.291 -13.043 1.00 90.31 89 THR A C 1
ATOM 724 O O . THR A 1 89 ? 9.424 7.037 -12.400 1.00 90.31 89 THR A O 1
ATOM 727 N N . ARG A 1 90 ? 11.278 5.771 -12.508 1.00 90.06 90 ARG A N 1
ATOM 728 C CA . ARG A 1 90 ? 11.713 6.048 -11.132 1.00 90.06 90 ARG A CA 1
ATOM 729 C C . ARG A 1 90 ? 12.106 7.514 -10.959 1.00 90.06 90 ARG A C 1
ATOM 731 O O . ARG A 1 90 ? 11.674 8.138 -9.991 1.00 90.06 90 ARG A O 1
ATOM 738 N N . LEU A 1 91 ? 12.852 8.079 -11.908 1.00 91.44 91 LEU A N 1
ATOM 739 C CA . LEU A 1 91 ? 13.249 9.486 -11.899 1.00 91.44 91 LEU A CA 1
ATOM 740 C C . LEU A 1 91 ? 12.034 10.417 -11.976 1.00 91.44 91 LEU A C 1
ATOM 742 O O . LEU A 1 91 ? 11.937 11.357 -11.189 1.00 91.44 91 LEU A O 1
ATOM 746 N N . ALA A 1 92 ? 11.078 10.128 -12.865 1.00 91.25 92 ALA A N 1
ATOM 747 C CA . ALA A 1 92 ? 9.848 10.907 -12.987 1.00 91.25 92 ALA A CA 1
ATOM 748 C C . ALA A 1 92 ? 9.070 10.945 -11.663 1.00 91.25 92 ALA A C 1
ATOM 750 O O . ALA A 1 92 ? 8.667 12.018 -11.227 1.00 91.25 92 ALA A O 1
ATOM 751 N N . ARG A 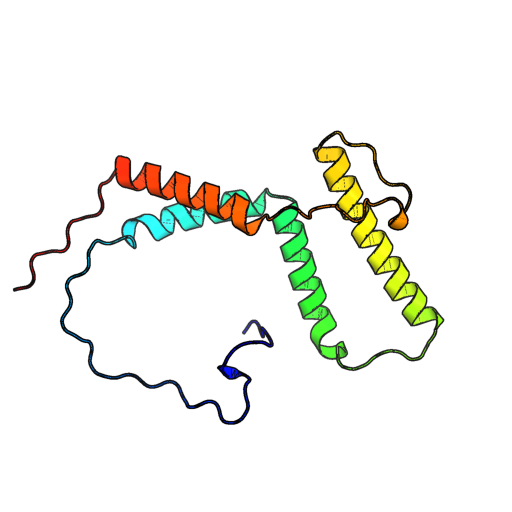1 93 ? 8.938 9.805 -10.970 1.00 90.06 93 ARG A N 1
ATOM 752 C CA . ARG A 1 93 ? 8.263 9.734 -9.660 1.00 90.06 93 ARG A CA 1
ATOM 753 C C . ARG A 1 93 ? 8.981 10.525 -8.575 1.00 90.06 93 ARG A C 1
ATOM 755 O O . ARG A 1 93 ? 8.333 11.208 -7.786 1.00 90.06 93 ARG A O 1
ATOM 762 N N . LEU A 1 94 ? 10.310 10.435 -8.526 1.00 90.44 94 LEU A N 1
ATOM 763 C CA . LEU A 1 94 ? 11.111 11.203 -7.572 1.00 90.44 94 LEU A CA 1
ATOM 764 C C . LEU A 1 94 ? 10.957 12.706 -7.818 1.00 90.44 94 LEU A C 1
ATOM 766 O O . LEU A 1 94 ? 10.740 13.453 -6.869 1.00 90.44 94 LEU A O 1
ATOM 770 N N . ASN A 1 95 ? 10.977 13.139 -9.079 1.00 91.75 95 ASN A N 1
ATOM 771 C CA . ASN A 1 95 ? 10.800 14.544 -9.437 1.00 91.75 95 ASN A CA 1
ATOM 772 C C . ASN A 1 95 ? 9.370 15.038 -9.188 1.00 91.75 95 ASN A C 1
ATOM 774 O O . ASN A 1 95 ? 9.199 16.135 -8.664 1.00 91.75 95 ASN A O 1
ATOM 778 N N . GLU A 1 96 ? 8.341 14.234 -9.472 1.00 90.44 96 GLU A N 1
ATOM 779 C CA . GLU A 1 96 ? 6.953 14.541 -9.094 1.00 90.44 96 GLU A CA 1
ATOM 780 C C . GLU A 1 96 ? 6.824 14.762 -7.580 1.00 90.44 96 GLU A C 1
ATOM 782 O O . GLU A 1 96 ? 6.176 15.715 -7.136 1.00 90.44 96 GLU A O 1
ATOM 787 N N . ARG A 1 97 ? 7.485 13.915 -6.783 1.00 89.44 97 ARG A N 1
ATOM 788 C CA . ARG A 1 97 ? 7.514 14.034 -5.324 1.00 89.44 97 ARG A CA 1
ATOM 789 C C . ARG A 1 97 ? 8.287 15.269 -4.870 1.00 89.44 97 ARG A C 1
ATOM 791 O O . ARG A 1 97 ? 7.767 16.042 -4.072 1.00 89.44 97 ARG A O 1
ATOM 798 N N . PHE A 1 98 ? 9.483 15.506 -5.401 1.00 90.19 98 PHE A N 1
ATOM 799 C CA . PHE A 1 98 ? 10.304 16.665 -5.042 1.00 90.19 98 PHE A CA 1
ATOM 800 C C . PHE A 1 98 ? 9.626 17.977 -5.411 1.00 90.19 98 PHE A C 1
ATOM 802 O O . PHE A 1 98 ? 9.601 18.893 -4.594 1.00 90.19 98 PHE A O 1
ATOM 809 N N . LYS A 1 99 ? 8.956 18.033 -6.563 1.00 91.62 99 LYS A N 1
ATOM 810 C CA . LYS A 1 99 ? 8.134 19.175 -6.959 1.00 91.62 99 LYS A CA 1
ATOM 811 C C . LYS A 1 99 ? 6.983 19.427 -5.983 1.00 91.62 99 LYS A C 1
ATOM 813 O O . LYS A 1 99 ? 6.709 20.579 -5.658 1.00 91.62 99 LYS A O 1
ATOM 818 N N . ARG A 1 100 ? 6.328 18.369 -5.488 1.00 89.25 100 ARG A N 1
ATOM 819 C CA . ARG A 1 100 ? 5.273 18.472 -4.463 1.00 89.25 100 ARG A CA 1
ATOM 820 C C . ARG A 1 100 ? 5.821 18.916 -3.103 1.00 89.25 100 ARG A C 1
ATOM 822 O O . ARG A 1 100 ? 5.147 19.654 -2.395 1.00 89.25 100 ARG A O 1
ATOM 829 N N . GLU A 1 101 ? 7.034 18.496 -2.758 1.00 87.75 101 GLU A N 1
ATOM 830 C CA . GLU A 1 101 ? 7.727 18.856 -1.513 1.00 87.75 101 GLU A CA 1
ATOM 831 C C . GLU A 1 101 ? 8.485 20.196 -1.590 1.00 87.75 101 GLU A C 1
ATOM 833 O O . GLU A 1 101 ? 9.050 20.635 -0.590 1.00 87.75 101 GLU A O 1
ATOM 838 N N . GLY A 1 102 ? 8.531 20.849 -2.757 1.00 89.81 102 GLY A N 1
ATOM 839 C CA . GLY A 1 102 ? 9.305 22.078 -2.974 1.00 89.81 102 GLY A CA 1
ATOM 840 C C . GLY A 1 102 ? 10.828 21.876 -2.969 1.00 89.81 102 GLY A C 1
ATOM 841 O O . GLY A 1 102 ? 11.579 22.833 -2.784 1.00 89.81 102 GLY A O 1
ATOM 842 N N . LYS A 1 103 ? 11.295 20.639 -3.154 1.00 89.12 103 LYS A N 1
ATOM 843 C CA . LYS A 1 103 ? 12.712 20.270 -3.258 1.00 89.12 103 LYS A CA 1
ATOM 844 C C . LYS A 1 103 ? 13.208 20.398 -4.705 1.00 89.12 103 LYS A C 1
ATOM 846 O O . LYS A 1 103 ? 12.408 20.300 -5.636 1.00 89.12 103 LYS A O 1
ATOM 851 N N . PRO A 1 104 ? 14.520 20.604 -4.917 1.00 88.56 104 PRO A N 1
ATOM 852 C CA . PRO A 1 104 ? 15.086 20.644 -6.260 1.00 88.56 104 PRO A CA 1
ATOM 853 C C . PRO A 1 104 ? 14.922 19.292 -6.963 1.00 88.56 104 PRO A C 1
ATOM 855 O O . PRO A 1 104 ? 15.162 18.245 -6.367 1.00 88.56 104 PRO A O 1
ATOM 858 N N . GLU A 1 105 ? 14.534 19.329 -8.236 1.00 90.19 105 GLU A N 1
ATOM 859 C CA . GLU A 1 105 ? 14.427 18.141 -9.086 1.00 90.19 105 GLU A CA 1
ATOM 860 C C . GLU A 1 105 ? 15.808 17.511 -9.339 1.00 90.19 105 GLU A C 1
ATOM 862 O O . GLU A 1 105 ? 16.825 18.204 -9.449 1.00 90.19 105 GLU A O 1
ATOM 867 N N . LEU A 1 106 ? 15.839 16.185 -9.468 1.00 88.44 106 LEU A N 1
ATOM 868 C CA . LEU A 1 106 ? 17.033 15.426 -9.824 1.00 88.44 106 LEU A CA 1
ATOM 869 C C . LEU A 1 106 ? 17.209 15.401 -11.342 1.00 88.44 106 LEU A C 1
ATOM 871 O O . LEU A 1 106 ? 16.257 15.161 -12.091 1.00 88.44 106 LEU A O 1
ATOM 875 N N . LYS A 1 107 ? 18.450 15.596 -11.802 1.00 86.19 107 LYS A N 1
ATOM 876 C CA . LYS A 1 107 ? 18.797 15.495 -13.229 1.00 86.19 107 LYS A CA 1
ATOM 877 C C . LYS A 1 107 ? 19.004 14.049 -13.668 1.00 86.19 107 LYS A C 1
ATOM 879 O O . LYS A 1 107 ? 18.708 13.709 -14.809 1.00 86.19 107 LYS A O 1
ATOM 884 N N . LYS A 1 108 ? 19.519 13.210 -12.771 1.00 88.06 108 LYS A N 1
ATOM 885 C CA . LYS A 1 108 ? 19.741 11.777 -12.980 1.00 88.06 108 LYS A CA 1
ATOM 886 C C . LYS A 1 108 ? 19.504 11.016 -11.683 1.00 88.06 108 LYS A C 1
ATOM 888 O O . LYS A 1 108 ? 19.589 11.579 -10.595 1.00 88.06 108 LYS A O 1
ATOM 89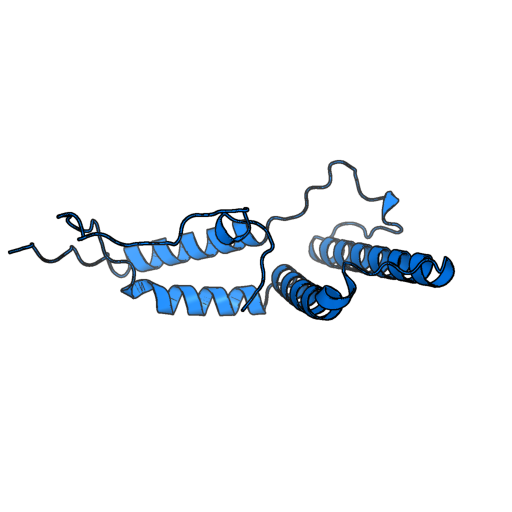3 N N . LEU A 1 109 ? 19.229 9.723 -11.814 1.00 85.25 109 LEU A N 1
ATOM 894 C CA . LEU A 1 109 ? 18.934 8.852 -10.680 1.00 85.25 109 LEU A CA 1
ATOM 895 C C . LEU A 1 109 ? 20.123 8.726 -9.706 1.00 85.25 109 LEU A C 1
ATOM 897 O O . LEU A 1 109 ? 19.910 8.588 -8.506 1.00 85.25 109 LEU A O 1
ATOM 901 N N . ASP A 1 110 ? 21.355 8.859 -10.208 1.00 86.06 110 ASP A N 1
ATOM 902 C CA . ASP A 1 110 ? 22.592 8.838 -9.409 1.00 86.06 110 ASP A CA 1
ATOM 903 C C . ASP A 1 110 ? 22.742 10.029 -8.455 1.00 86.06 110 ASP A C 1
ATOM 905 O O . ASP A 1 110 ? 23.529 9.963 -7.513 1.00 86.06 110 ASP A O 1
ATOM 909 N N . ASP A 1 111 ? 22.020 11.126 -8.705 1.00 88.00 111 ASP A N 1
ATOM 910 C CA . ASP A 1 111 ? 22.038 12.301 -7.828 1.00 88.00 111 ASP A CA 1
ATOM 911 C C . ASP A 1 111 ? 21.173 12.083 -6.572 1.00 88.00 111 ASP A C 1
ATOM 913 O O . ASP A 1 111 ? 21.164 12.925 -5.672 1.00 88.00 111 ASP A O 1
ATOM 917 N N . LEU A 1 112 ? 20.435 10.965 -6.494 1.00 87.25 112 LEU A N 1
ATOM 918 C CA . LEU A 1 112 ? 19.659 10.603 -5.315 1.00 87.25 112 LEU A CA 1
ATOM 919 C C . LEU A 1 112 ? 20.610 10.264 -4.150 1.00 87.25 112 LEU A C 1
ATOM 921 O O . LEU A 1 112 ? 21.447 9.364 -4.286 1.00 87.25 112 LEU A O 1
ATOM 925 N N . PRO A 1 113 ? 20.478 10.926 -2.986 1.00 88.56 113 PRO A N 1
ATOM 926 C CA . PRO A 1 113 ? 21.277 10.597 -1.812 1.00 88.56 113 PRO A CA 1
ATOM 927 C C . PRO A 1 113 ? 21.114 9.123 -1.415 1.00 88.56 113 PRO A C 1
ATOM 929 O O . PRO A 1 113 ? 20.010 8.579 -1.444 1.00 88.56 113 PRO A O 1
ATOM 932 N N . LYS A 1 114 ? 22.207 8.454 -1.028 1.00 86.25 114 LYS A N 1
ATOM 933 C CA . LYS A 1 114 ? 22.164 7.030 -0.633 1.00 86.25 114 LYS A CA 1
ATOM 934 C C . LYS A 1 114 ? 21.402 6.789 0.674 1.00 86.25 114 LYS A C 1
ATOM 936 O O . LYS A 1 114 ? 20.982 5.669 0.936 1.00 86.25 114 LYS A O 1
ATOM 941 N N . ASP A 1 115 ? 21.253 7.829 1.480 1.00 89.12 115 ASP A N 1
ATOM 942 C CA . ASP A 1 115 ? 20.459 7.895 2.703 1.00 89.12 115 ASP A CA 1
ATOM 943 C C . ASP A 1 115 ? 19.012 8.357 2.450 1.00 89.12 115 ASP A C 1
ATOM 945 O O . ASP A 1 115 ? 18.267 8.592 3.400 1.00 89.12 115 ASP A O 1
ATOM 949 N N . TYR A 1 116 ? 18.590 8.473 1.184 1.00 85.88 116 TYR A N 1
ATOM 950 C CA . TYR A 1 116 ? 17.214 8.806 0.842 1.00 85.88 116 TYR A CA 1
ATOM 951 C C . TYR A 1 116 ? 16.239 7.768 1.405 1.00 85.88 116 TYR A C 1
ATOM 953 O O . TYR A 1 116 ? 16.281 6.587 1.056 1.00 85.88 116 TYR A O 1
ATOM 961 N N . GLN A 1 117 ? 15.323 8.239 2.246 1.00 85.75 117 GLN A N 1
ATOM 962 C CA . GLN A 1 117 ? 14.229 7.438 2.771 1.00 85.75 117 GLN A CA 1
ATOM 963 C C . GLN A 1 117 ? 13.010 7.609 1.869 1.00 85.75 117 GLN A C 1
ATOM 965 O O . GLN A 1 117 ? 12.499 8.716 1.683 1.00 85.75 117 GLN A O 1
ATOM 970 N N . GLU A 1 118 ? 12.555 6.500 1.289 1.00 85.56 118 GLU A N 1
ATOM 971 C CA . GLU A 1 118 ? 11.268 6.473 0.607 1.00 85.56 118 GLU A CA 1
ATOM 972 C C . GLU A 1 118 ? 10.154 6.702 1.650 1.00 85.56 118 GLU A C 1
ATOM 974 O O . GLU A 1 118 ? 10.253 6.188 2.767 1.00 85.56 118 GLU A O 1
ATOM 979 N N . PRO A 1 119 ? 9.116 7.492 1.323 1.00 86.94 119 PRO A N 1
ATOM 980 C CA . PRO A 1 119 ? 7.986 7.684 2.214 1.00 86.94 119 PRO A CA 1
ATOM 981 C C . PRO A 1 119 ? 7.264 6.355 2.417 1.00 86.94 119 PRO A C 1
ATOM 983 O O . PRO A 1 119 ? 7.260 5.499 1.526 1.00 86.94 119 PRO A O 1
ATOM 986 N N . ASP A 1 120 ? 6.622 6.213 3.571 1.00 91.62 120 ASP A N 1
ATOM 987 C CA . ASP A 1 120 ? 5.804 5.051 3.901 1.00 91.62 120 ASP A CA 1
ATOM 988 C C . ASP A 1 120 ? 4.311 5.413 3.789 1.00 91.62 120 ASP A C 1
ATOM 990 O O . ASP A 1 120 ? 3.673 5.757 4.788 1.00 91.62 120 ASP A O 1
ATOM 994 N N . PRO A 1 121 ? 3.719 5.336 2.578 1.00 91.00 121 PRO A N 1
ATOM 995 C CA . PRO A 1 121 ? 2.321 5.705 2.370 1.00 91.00 121 PRO A CA 1
ATOM 996 C C . PRO A 1 121 ? 1.355 4.795 3.137 1.00 91.00 121 PRO A C 1
ATOM 998 O O . PRO A 1 121 ? 0.237 5.201 3.448 1.00 91.00 121 PRO A O 1
ATOM 1001 N N . TYR A 1 122 ? 1.759 3.561 3.459 1.00 92.06 122 TYR A N 1
ATOM 1002 C CA . TYR A 1 122 ? 0.917 2.667 4.248 1.00 92.06 122 TYR A CA 1
ATOM 1003 C C . TYR A 1 122 ? 0.876 3.101 5.707 1.00 92.06 122 TYR A C 1
ATOM 1005 O O . TYR A 1 122 ? -0.203 3.089 6.303 1.00 92.06 122 TYR A O 1
ATOM 1013 N N . LEU A 1 123 ? 2.017 3.494 6.276 1.00 93.88 123 LEU A N 1
ATOM 1014 C CA . LEU A 1 123 ? 2.072 4.026 7.632 1.00 93.88 123 LEU A CA 1
ATOM 1015 C C . LEU A 1 123 ? 1.275 5.329 7.744 1.00 93.88 123 LEU A C 1
ATOM 1017 O O . LEU A 1 123 ? 0.419 5.430 8.622 1.00 93.88 123 LEU A O 1
ATOM 1021 N N . ASP A 1 124 ? 1.490 6.273 6.828 1.00 92.12 124 ASP A N 1
ATOM 1022 C CA . ASP A 1 124 ? 0.800 7.568 6.835 1.00 92.12 124 ASP A CA 1
ATOM 1023 C C . ASP A 1 124 ? -0.725 7.406 6.732 1.00 92.12 124 ASP A C 1
ATOM 1025 O O . ASP A 1 124 ? -1.481 8.015 7.493 1.00 92.12 124 ASP A O 1
ATOM 1029 N N . GLU A 1 125 ? -1.207 6.519 5.856 1.00 92.81 125 GLU A N 1
ATOM 1030 C CA . GLU A 1 125 ? -2.643 6.246 5.768 1.00 92.81 125 GLU A CA 1
ATOM 1031 C C . GLU A 1 125 ? -3.172 5.486 6.992 1.00 92.81 125 GLU A C 1
ATOM 1033 O O . GLU A 1 125 ? -4.301 5.717 7.427 1.00 92.81 125 GLU A O 1
ATOM 1038 N N . THR A 1 126 ? -2.358 4.630 7.612 1.00 94.12 126 THR A N 1
ATOM 1039 C CA . THR A 1 126 ? -2.735 3.953 8.862 1.00 94.12 126 THR A CA 1
ATOM 1040 C C . THR A 1 126 ? -2.899 4.951 10.009 1.00 94.12 126 THR A C 1
ATOM 1042 O O . THR A 1 126 ? -3.817 4.802 10.816 1.00 94.12 126 THR A O 1
ATOM 1045 N N . VAL A 1 127 ? -2.078 6.006 10.062 1.00 95.88 127 VAL A N 1
ATOM 1046 C CA . VAL A 1 127 ? -2.253 7.105 11.025 1.00 95.88 127 VAL A CA 1
ATOM 1047 C C . VAL A 1 127 ? -3.606 7.790 10.822 1.00 95.88 127 VAL A C 1
ATOM 1049 O O . VAL A 1 127 ? -4.322 8.018 11.798 1.00 95.88 127 VAL A O 1
ATOM 1052 N N . ASN A 1 128 ? -4.009 8.052 9.574 1.00 94.50 128 ASN A N 1
ATOM 1053 C CA . ASN A 1 128 ? -5.328 8.625 9.285 1.00 94.50 128 ASN A CA 1
ATOM 1054 C C . ASN A 1 128 ? -6.466 7.711 9.764 1.00 94.50 128 ASN A C 1
ATOM 1056 O O . ASN A 1 128 ? -7.398 8.180 10.415 1.00 94.50 128 ASN A O 1
ATOM 1060 N N . ILE A 1 129 ? -6.368 6.403 9.498 1.00 94.25 129 ILE A N 1
ATOM 1061 C CA . ILE A 1 129 ? -7.356 5.410 9.948 1.00 94.25 129 ILE A CA 1
ATOM 1062 C C . ILE A 1 129 ? -7.442 5.375 11.482 1.00 94.25 129 ILE A C 1
ATOM 1064 O O . ILE A 1 129 ? -8.541 5.348 12.033 1.00 94.25 129 ILE A O 1
ATOM 1068 N N . ALA A 1 130 ? -6.306 5.418 12.182 1.00 93.94 130 ALA A N 1
ATOM 1069 C CA . ALA A 1 130 ?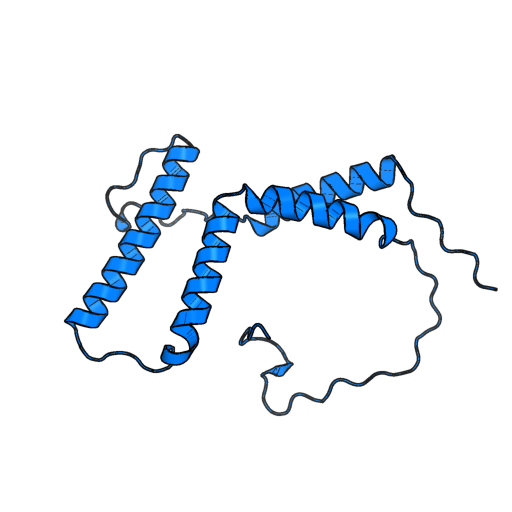 -6.272 5.429 13.644 1.00 93.94 130 ALA A CA 1
ATOM 1070 C C . ALA A 1 130 ? -6.931 6.691 14.230 1.00 93.94 130 ALA A C 1
ATOM 1072 O O . ALA A 1 130 ? -7.669 6.612 15.214 1.00 93.94 130 ALA A O 1
ATOM 1073 N N . LEU A 1 131 ? -6.709 7.853 13.610 1.00 94.56 131 LEU A N 1
ATOM 1074 C CA . LEU A 1 131 ? -7.360 9.103 14.009 1.00 94.56 131 LEU A CA 1
ATOM 1075 C C . LEU A 1 131 ? -8.870 9.077 13.760 1.00 94.56 131 LEU A C 1
ATOM 1077 O O . LEU A 1 131 ? -9.629 9.600 14.577 1.00 94.56 131 LEU A O 1
ATOM 1081 N N . ASP A 1 132 ? -9.314 8.483 12.655 1.00 92.69 132 ASP A N 1
ATOM 1082 C CA . ASP A 1 132 ? -10.739 8.327 12.370 1.00 92.69 132 ASP A CA 1
ATOM 1083 C C . ASP A 1 132 ? -11.401 7.387 13.376 1.00 92.69 132 ASP A C 1
ATOM 1085 O O . ASP A 1 132 ? -12.450 7.726 13.921 1.00 92.69 132 ASP A O 1
ATOM 1089 N N . LEU A 1 133 ? -10.752 6.268 13.710 1.00 92.25 133 LEU A N 1
ATOM 1090 C CA . LEU A 1 133 ? -11.232 5.361 14.749 1.00 92.25 133 LEU A CA 1
ATOM 1091 C C . LEU A 1 133 ? -11.368 6.089 16.094 1.00 92.25 133 LEU A C 1
ATOM 1093 O O . LEU A 1 133 ? -12.428 6.029 16.710 1.00 92.25 133 LEU A O 1
ATOM 1097 N N . ALA A 1 134 ? -10.359 6.863 16.505 1.00 92.31 134 ALA A N 1
ATOM 1098 C CA . ALA A 1 134 ? -10.408 7.631 17.751 1.00 92.31 134 ALA A CA 1
ATOM 1099 C C . ALA A 1 134 ? -11.554 8.665 17.778 1.00 92.31 134 ALA A C 1
ATOM 1101 O O . ALA A 1 134 ? -12.176 8.894 18.820 1.00 92.31 134 ALA A O 1
ATOM 1102 N N . LYS A 1 135 ? -11.865 9.300 16.639 1.00 92.00 135 LYS A N 1
ATOM 1103 C CA . LYS A 1 135 ? -13.015 10.214 16.519 1.00 92.00 135 LYS A CA 1
ATOM 1104 C C . LYS A 1 135 ? -14.340 9.463 16.627 1.00 92.00 135 LYS A C 1
ATOM 1106 O O . LYS A 1 135 ? -15.250 9.949 17.300 1.00 92.00 135 LYS A O 1
ATOM 1111 N N . LEU A 1 136 ? -14.446 8.306 15.974 1.00 89.25 136 LEU A N 1
ATOM 1112 C CA . LEU A 1 136 ? -15.654 7.485 15.973 1.00 89.25 136 LEU A CA 1
ATOM 1113 C C . LEU A 1 136 ? -15.937 6.895 17.352 1.00 89.25 136 LEU A C 1
ATOM 1115 O O . LEU A 1 136 ? -17.064 7.033 17.819 1.00 89.25 136 LEU A O 1
ATOM 1119 N N . GLU A 1 137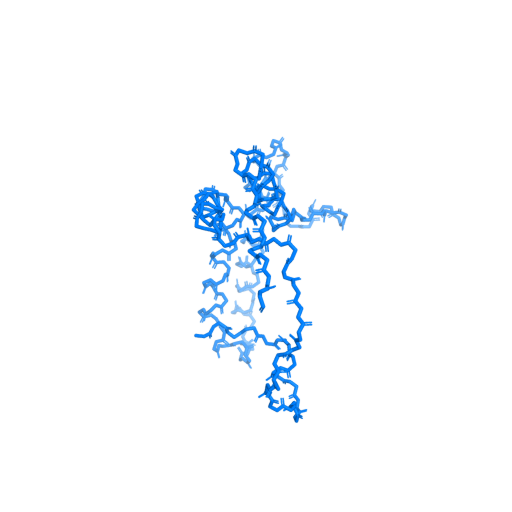 ? -14.924 6.368 18.039 1.00 86.75 137 GLU A N 1
ATOM 1120 C CA . GLU A 1 137 ? -15.047 5.869 19.413 1.00 86.75 137 GLU A CA 1
ATOM 1121 C C . GLU A 1 137 ? -15.475 6.969 20.391 1.00 86.75 137 GLU A C 1
ATOM 1123 O O . GLU A 1 137 ? -16.312 6.746 21.264 1.00 86.75 137 GLU A O 1
ATOM 1128 N N . LYS A 1 138 ? -14.947 8.191 20.236 1.00 83.94 138 LYS A N 1
ATOM 1129 C CA . LYS A 1 138 ? -15.345 9.326 21.081 1.00 83.94 138 LYS A CA 1
ATOM 1130 C C . LYS A 1 138 ? -16.792 9.765 20.829 1.00 83.94 138 LYS A C 1
ATOM 1132 O O . LYS A 1 138 ? -17.461 10.212 21.758 1.00 83.94 138 LYS A O 1
ATOM 1137 N N . ALA A 1 139 ? -17.261 9.690 19.584 1.00 76.19 139 ALA A N 1
ATOM 1138 C CA . ALA A 1 139 ? -18.618 10.082 19.203 1.00 76.19 139 ALA A CA 1
ATOM 1139 C C . ALA A 1 139 ? -19.660 8.999 19.526 1.00 76.19 139 ALA A C 1
ATOM 1141 O O . ALA A 1 139 ? -20.802 9.312 19.861 1.00 76.19 139 ALA A O 1
ATOM 1142 N N . ARG A 1 140 ? -19.265 7.731 19.410 1.00 72.19 140 ARG A N 1
ATOM 1143 C CA . ARG A 1 140 ? -20.061 6.535 19.674 1.00 72.19 140 ARG A CA 1
ATOM 1144 C C . ARG A 1 140 ? -19.146 5.536 20.388 1.00 72.19 140 ARG A C 1
ATOM 1146 O O . ARG A 1 140 ? -18.390 4.846 19.709 1.00 72.19 140 ARG A O 1
ATOM 1153 N N . PRO A 1 141 ? -19.180 5.463 21.730 1.00 66.75 141 PRO A N 1
ATOM 1154 C CA . PRO A 1 141 ? -18.421 4.453 22.457 1.00 66.75 141 PRO A CA 1
ATOM 1155 C C . PRO A 1 141 ? -18.800 3.071 21.930 1.00 66.75 141 PRO A C 1
ATOM 1157 O O . PRO A 1 141 ? -19.987 2.815 21.716 1.00 66.75 141 PRO A O 1
ATOM 1160 N N . ALA A 1 142 ? -17.811 2.203 21.703 1.00 61.25 142 ALA A N 1
ATOM 1161 C CA . ALA A 1 142 ? -18.074 0.828 21.293 1.00 61.25 142 ALA A CA 1
ATOM 1162 C C . ALA A 1 142 ? -19.082 0.193 22.267 1.00 61.25 142 ALA A C 1
ATOM 1164 O O . ALA A 1 142 ? -18.931 0.320 23.488 1.00 61.25 142 ALA A O 1
ATOM 1165 N N . GLU A 1 143 ? -20.130 -0.439 21.732 1.00 59.62 143 GLU A N 1
ATOM 1166 C CA . GLU A 1 143 ? -21.128 -1.111 22.561 1.00 59.62 143 GLU A CA 1
ATOM 1167 C C . GLU A 1 143 ? -20.420 -2.150 23.436 1.00 59.62 143 GLU A C 1
ATOM 1169 O O . GLU A 1 143 ? -19.621 -2.960 22.955 1.00 59.62 143 GLU A O 1
ATOM 1174 N N . GLN A 1 144 ? -20.680 -2.097 24.746 1.00 54.62 144 GLN A N 1
ATOM 1175 C CA . GLN A 1 144 ? -20.187 -3.128 25.647 1.00 54.62 144 GLN A CA 1
ATOM 1176 C C . GLN A 1 144 ? -20.800 -4.464 25.212 1.00 54.62 144 GLN A C 1
ATOM 1178 O O . GLN A 1 144 ? -22.006 -4.517 24.953 1.00 54.62 144 GLN A O 1
ATOM 1183 N N . PRO A 1 145 ? -20.000 -5.538 25.125 1.00 51.84 145 PRO A N 1
ATOM 1184 C CA . PRO A 1 145 ? -20.510 -6.856 24.772 1.00 51.84 145 PRO A CA 1
ATOM 1185 C C . PRO A 1 145 ? -21.672 -7.209 25.710 1.00 51.84 145 PRO A C 1
ATOM 1187 O O . PRO A 1 145 ? -21.558 -7.072 26.931 1.00 51.84 145 PRO A O 1
ATOM 1190 N N . ALA A 1 146 ? -22.798 -7.647 25.142 1.00 51.59 146 ALA A N 1
ATOM 1191 C CA . ALA A 1 146 ? -23.928 -8.113 25.936 1.00 51.59 146 ALA A CA 1
ATOM 1192 C C . ALA A 1 146 ? -23.451 -9.193 26.931 1.00 51.59 146 ALA A C 1
ATOM 1194 O O . ALA A 1 146 ? -22.650 -10.053 26.543 1.00 51.59 146 ALA A O 1
ATOM 1195 N N . PRO A 1 147 ? -23.913 -9.170 28.197 1.00 42.53 147 PRO A N 1
ATOM 1196 C CA . PRO A 1 147 ? -23.513 -10.166 29.179 1.00 42.53 147 PRO A CA 1
ATOM 1197 C C . PRO A 1 147 ? -23.889 -11.555 28.663 1.00 42.53 147 PRO A C 1
ATOM 1199 O O . PRO A 1 147 ? -25.047 -11.815 28.326 1.00 42.53 147 PRO A O 1
ATOM 1202 N N . VAL A 1 148 ? -22.887 -12.429 28.581 1.00 51.00 148 VAL A N 1
ATOM 1203 C CA . VAL A 1 148 ? -23.066 -13.837 28.226 1.00 51.00 148 VAL A CA 1
ATOM 1204 C C . VAL A 1 148 ? -23.976 -14.463 29.288 1.00 51.00 148 VAL A C 1
ATOM 1206 O O . VAL A 1 148 ? -23.652 -14.407 30.475 1.00 51.00 148 VAL A O 1
ATOM 1209 N N . LYS A 1 149 ? -25.136 -14.984 28.870 1.00 39.19 149 LYS A N 1
ATOM 1210 C CA . LYS A 1 149 ? -25.970 -15.871 29.694 1.00 39.19 149 LYS A CA 1
ATOM 1211 C C . LYS A 1 149 ? -25.435 -17.292 29.634 1.00 39.19 149 LYS A C 1
ATOM 1213 O O . LYS A 1 149 ? -25.018 -17.694 28.525 1.00 39.19 149 LYS A O 1
#

Sequence (149 aa):
MKKRKRGEKFEDNALPWDSIDAATYVKSGDLTAFEPELLKEHNARIAKDPEFQNIMKDIARFNAMKDKRNIVSLNYAVREKENNEDDATRLARLNERFKREGKPELKKLDDLPKDYQEPDPYLDETVNIALDLAKLEKARPAEQPAPVK

Organism: Escherichia coli (NCBI:txid562)